Protein AF-J9FAE6-F1 (afdb_monomer_lite)

Organism: NCBI:txid749906

Secondary structure (DSSP, 8-state):
-----B-S------------S--EEETTEEEEEEEEPPPEEETTEEE--EEEE-TT---HHHHHHHHHHHHHHHHHHHH-SPEE-TT-GGG-TTS-SSS---SEEEE-SSBEEEEPPTT--TT-

Radius of gyration: 14.73 Å; chains: 1; bounding box: 38×38×35 Å

Foldseek 3Di:
DAQAQEDDDDDPDDPPDDPPDQWDADPLDNPWIKGKADWDDDVNYTYIDIGTDPPVVDDPVCVQVVVVVVVQVSCCVVQNHWDACVPVVVVHPLADPDDWDFGTWGDDSHHIDTHTHPPRDRPD

pLDDT: mean 70.1, std 19.97, range [26.31, 93.56]

Structure (mmCIF, N/CA/C/O backbone):
data_AF-J9FAE6-F1
#
_entry.id   AF-J9FAE6-F1
#
loop_
_atom_site.group_PDB
_atom_site.id
_atom_site.type_symbol
_atom_site.label_atom_id
_atom_site.label_alt_id
_atom_site.label_comp_id
_atom_site.label_asym_id
_atom_site.label_entity_id
_atom_site.label_seq_id
_atom_site.pdbx_PDB_ins_code
_atom_site.Cartn_x
_atom_site.Cartn_y
_atom_site.Cartn_z
_atom_site.occupancy
_atom_site.B_iso_or_equiv
_atom_site.auth_seq_id
_atom_site.auth_comp_id
_atom_site.auth_asym_id
_atom_site.auth_atom_id
_atom_site.pdbx_PDB_model_num
ATOM 1 N N . LEU A 1 1 ? -19.235 4.783 11.637 1.00 28.25 1 LEU A N 1
ATOM 2 C CA . LEU A 1 1 ? -18.178 4.232 12.511 1.00 28.25 1 LEU A CA 1
ATOM 3 C C . LEU A 1 1 ? -17.333 3.353 11.602 1.00 28.25 1 LEU A C 1
ATOM 5 O O . LEU A 1 1 ? -17.829 2.319 11.184 1.00 28.25 1 LEU A O 1
ATOM 9 N N . TYR A 1 2 ? -16.175 3.830 11.152 1.00 27.08 2 TYR A N 1
ATOM 10 C CA . TYR A 1 2 ? -15.331 3.055 10.238 1.00 27.08 2 TYR A CA 1
ATOM 11 C C . TYR A 1 2 ? -14.469 2.112 11.076 1.00 27.08 2 TYR A C 1
ATOM 13 O O . TYR A 1 2 ? -13.694 2.575 11.909 1.00 27.08 2 TYR A O 1
ATOM 21 N N . ASP A 1 3 ? -14.677 0.807 10.907 1.00 31.02 3 ASP A N 1
ATOM 22 C CA . ASP A 1 3 ? -14.160 -0.228 11.811 1.00 31.02 3 ASP A CA 1
ATOM 23 C C . ASP A 1 3 ? -12.760 -0.741 11.450 1.00 31.02 3 ASP A C 1
ATOM 25 O O . ASP A 1 3 ? -12.258 -1.644 12.117 1.00 31.02 3 ASP A O 1
ATOM 29 N N . ARG A 1 4 ? -12.114 -0.236 10.389 1.00 37.28 4 ARG A N 1
ATOM 30 C CA . ARG A 1 4 ? -10.816 -0.759 9.934 1.00 37.28 4 ARG A CA 1
ATOM 31 C C . ARG A 1 4 ? -9.972 0.321 9.257 1.00 37.28 4 ARG A C 1
ATOM 33 O O . ARG A 1 4 ? -10.339 0.832 8.207 1.00 37.28 4 ARG A O 1
ATOM 40 N N . ASP A 1 5 ? -8.800 0.609 9.818 1.00 32.78 5 ASP A N 1
ATOM 41 C CA . ASP A 1 5 ? -7.699 1.237 9.078 1.00 32.78 5 ASP A CA 1
ATOM 42 C C . ASP A 1 5 ? -6.986 0.128 8.293 1.00 32.78 5 ASP A C 1
ATOM 44 O O . ASP A 1 5 ? -5.910 -0.329 8.665 1.00 32.78 5 ASP A O 1
ATOM 48 N N . PHE A 1 6 ? -7.637 -0.414 7.265 1.00 39.19 6 PHE A N 1
ATOM 49 C CA . PHE A 1 6 ? -7.035 -1.482 6.471 1.00 39.19 6 PHE A CA 1
ATOM 50 C C . PHE A 1 6 ? -6.291 -0.908 5.272 1.00 39.19 6 PHE A C 1
ATOM 52 O O . PHE A 1 6 ? -6.768 0.048 4.687 1.00 39.19 6 PHE A O 1
ATOM 59 N N . LEU A 1 7 ? -5.182 -1.528 4.872 1.00 39.53 7 LEU A N 1
ATOM 60 C CA . LEU A 1 7 ? -4.544 -1.372 3.566 1.00 39.53 7 LEU A CA 1
ATOM 61 C C . LEU A 1 7 ? -4.569 -2.758 2.926 1.00 39.53 7 LEU A C 1
ATOM 63 O O . LEU A 1 7 ? -3.640 -3.545 3.078 1.00 39.53 7 LEU A O 1
ATOM 67 N N . GLY A 1 8 ? -5.691 -3.099 2.296 1.00 28.47 8 GLY A N 1
ATOM 68 C CA . GLY A 1 8 ? -5.857 -4.387 1.638 1.00 28.47 8 GLY A CA 1
ATOM 69 C C . GLY A 1 8 ? -7.226 -4.553 0.982 1.00 28.47 8 GLY A C 1
ATOM 70 O O . GLY A 1 8 ? -8.260 -4.664 1.623 1.00 28.47 8 GLY A O 1
ATOM 71 N N . LEU A 1 9 ? -7.194 -4.511 -0.342 1.00 30.97 9 LEU A N 1
ATOM 72 C CA . LEU A 1 9 ? -8.017 -5.269 -1.282 1.00 30.97 9 LEU A CA 1
ATOM 73 C C . LEU A 1 9 ? -9.184 -6.075 -0.661 1.00 30.97 9 LEU A C 1
ATOM 75 O O . LEU A 1 9 ? -8.979 -7.164 -0.129 1.00 30.97 9 LEU A O 1
ATOM 79 N N . GLU A 1 10 ? -10.418 -5.587 -0.813 1.00 26.53 10 GLU A N 1
ATOM 80 C CA . GLU A 1 10 ? -11.606 -6.439 -0.706 1.00 26.53 10 GLU A CA 1
ATOM 81 C C . GLU A 1 10 ? -11.689 -7.291 -1.980 1.00 26.53 10 GLU A C 1
ATOM 83 O O . GLU A 1 10 ? -11.928 -6.774 -3.069 1.00 26.53 10 GLU A O 1
ATOM 88 N N . TRP A 1 11 ? -11.428 -8.593 -1.866 1.00 34.19 11 TRP A N 1
ATOM 89 C CA . TRP A 1 11 ? -11.669 -9.565 -2.934 1.00 34.19 11 TRP A CA 1
ATOM 90 C C . TRP A 1 11 ? -12.445 -10.741 -2.343 1.00 34.19 11 TRP A C 1
ATOM 92 O O . TRP A 1 11 ? -12.126 -11.208 -1.250 1.00 34.19 11 TRP A O 1
ATOM 102 N N . GLY A 1 12 ? -13.483 -11.190 -3.057 1.00 29.78 12 GLY A N 1
ATOM 103 C CA . GLY A 1 12 ? -14.356 -12.300 -2.664 1.00 29.78 12 GLY A CA 1
ATOM 104 C C . GLY A 1 12 ? -13.626 -13.627 -2.414 1.00 29.78 12 GLY A C 1
ATOM 105 O O . GLY A 1 12 ? -12.407 -13.710 -2.496 1.00 29.78 12 GLY A O 1
ATOM 106 N N . THR A 1 13 ? -14.397 -14.673 -2.100 1.00 32.00 13 THR A N 1
ATOM 107 C CA . THR A 1 13 ? -13.981 -15.979 -1.552 1.00 32.00 13 THR A CA 1
ATOM 108 C C . THR A 1 13 ? -12.771 -16.631 -2.245 1.00 32.00 13 THR A C 1
ATOM 110 O O . THR A 1 13 ? -12.909 -17.550 -3.049 1.00 32.00 13 THR A O 1
ATOM 113 N N . VAL A 1 14 ? -11.564 -16.203 -1.881 1.00 33.53 14 VAL A N 1
ATOM 114 C CA . VAL A 1 14 ? -10.310 -16.915 -2.125 1.00 33.53 14 VAL A CA 1
ATOM 115 C C . VAL A 1 14 ? -9.930 -17.589 -0.816 1.00 33.53 14 VAL A C 1
ATOM 117 O O . VAL A 1 14 ? -9.677 -16.939 0.197 1.00 33.53 14 VAL A O 1
ATOM 120 N N . ILE A 1 15 ? -9.909 -18.919 -0.825 1.00 28.52 15 ILE A N 1
ATOM 121 C CA . ILE A 1 15 ? -9.379 -19.704 0.284 1.00 28.52 15 ILE A CA 1
ATOM 122 C C . ILE A 1 15 ? -7.863 -19.476 0.303 1.00 28.52 15 ILE A C 1
ATOM 124 O O . ILE A 1 15 ? -7.143 -20.026 -0.529 1.00 28.52 15 ILE A O 1
ATOM 128 N N . LEU A 1 16 ? -7.379 -18.671 1.253 1.00 33.44 16 LEU A N 1
ATOM 129 C CA . LEU A 1 16 ? -5.966 -18.610 1.632 1.00 33.44 16 LEU A CA 1
ATOM 130 C C . LEU A 1 16 ? -5.579 -19.965 2.241 1.00 33.44 16 LEU A C 1
ATOM 132 O O . LEU A 1 16 ? -5.585 -20.156 3.456 1.00 33.44 16 LEU A O 1
ATOM 136 N N . GLN A 1 17 ? -5.295 -20.957 1.398 1.00 26.31 17 GLN A N 1
ATOM 137 C CA . GLN A 1 17 ? -4.627 -22.163 1.862 1.00 26.31 17 GLN A CA 1
ATOM 138 C C . GLN A 1 17 ? -3.216 -21.762 2.297 1.00 26.31 17 GLN A C 1
ATOM 140 O O . GLN A 1 17 ? -2.453 -21.258 1.483 1.00 26.31 17 GLN A O 1
ATOM 145 N N . LYS A 1 18 ? -2.932 -21.945 3.596 1.00 30.14 18 LYS A N 1
ATOM 146 C CA . LYS A 1 18 ? -1.615 -21.939 4.263 1.00 30.14 18 LYS A CA 1
ATOM 147 C C . LYS A 1 18 ? -0.477 -21.267 3.462 1.00 30.14 18 LYS A C 1
ATOM 149 O O . LYS A 1 18 ? 0.044 -21.884 2.531 1.00 30.14 18 LYS A O 1
ATOM 154 N N . PRO A 1 19 ? -0.005 -20.074 3.862 1.00 36.31 19 PRO A N 1
ATOM 155 C CA . PRO A 1 19 ? 1.108 -19.412 3.196 1.00 36.31 19 PRO A CA 1
ATOM 156 C C . PRO A 1 19 ? 2.418 -20.145 3.515 1.00 36.31 19 PRO A C 1
ATOM 158 O O . PRO A 1 19 ? 3.114 -19.842 4.477 1.00 36.31 19 PRO A O 1
ATOM 161 N N . THR A 1 20 ? 2.752 -21.147 2.707 1.00 35.00 20 THR A N 1
ATOM 162 C CA . THR A 1 20 ? 4.108 -21.710 2.619 1.00 35.00 20 THR A CA 1
ATOM 163 C C . THR A 1 20 ? 4.799 -21.357 1.299 1.00 35.00 20 THR A C 1
ATOM 165 O O . THR A 1 20 ? 5.961 -21.703 1.128 1.00 35.00 20 THR A O 1
ATOM 168 N N . ASN A 1 21 ? 4.136 -20.621 0.395 1.00 36.44 21 ASN A N 1
ATOM 169 C CA . ASN A 1 21 ? 4.727 -20.110 -0.846 1.00 36.44 21 ASN A CA 1
ATOM 170 C C . ASN A 1 21 ? 4.841 -18.578 -0.781 1.00 36.44 21 ASN A C 1
ATOM 172 O O . ASN A 1 21 ? 3.846 -17.874 -0.635 1.00 36.44 21 ASN A O 1
ATOM 176 N N . LEU A 1 22 ? 6.080 -18.086 -0.831 1.00 43.94 22 LEU A N 1
ATOM 177 C CA . LEU A 1 22 ? 6.515 -16.751 -0.394 1.00 43.94 22 LEU A CA 1
ATOM 178 C C . LEU A 1 22 ? 6.372 -15.613 -1.424 1.00 43.94 22 LEU A C 1
ATOM 180 O O . LEU A 1 22 ? 6.825 -14.504 -1.146 1.00 43.94 22 LEU A O 1
ATOM 184 N N . THR A 1 23 ? 5.735 -15.834 -2.572 1.00 46.22 23 THR A N 1
ATOM 185 C CA . THR A 1 23 ? 5.454 -14.779 -3.558 1.00 46.22 23 THR A CA 1
ATOM 186 C C . THR A 1 23 ? 4.075 -15.005 -4.174 1.00 46.22 23 THR A C 1
ATOM 188 O O . THR A 1 23 ? 3.797 -16.048 -4.762 1.00 46.22 23 THR A O 1
ATOM 191 N N . ALA A 1 24 ? 3.173 -14.041 -3.994 1.00 50.09 24 ALA A N 1
ATOM 192 C CA . ALA A 1 24 ? 1.865 -14.044 -4.636 1.00 50.09 24 ALA A CA 1
ATOM 193 C C . ALA A 1 24 ? 1.892 -13.048 -5.801 1.00 50.09 24 ALA A C 1
ATOM 195 O O . ALA A 1 24 ? 2.331 -11.908 -5.642 1.00 50.09 24 ALA A O 1
ATOM 196 N N . TYR A 1 25 ? 1.415 -13.466 -6.974 1.00 51.09 25 TYR A N 1
ATOM 197 C CA . TYR A 1 25 ? 1.218 -12.553 -8.098 1.00 51.09 25 TYR A CA 1
ATOM 198 C C . TYR A 1 25 ? -0.012 -11.680 -7.843 1.00 51.09 25 TYR A C 1
ATOM 200 O O . TYR A 1 25 ? -1.090 -12.189 -7.526 1.00 51.09 25 TYR A O 1
ATOM 208 N N . CYS A 1 26 ? 0.132 -10.364 -8.008 1.00 63.94 26 CYS A N 1
ATOM 209 C CA . CYS A 1 26 ? -1.009 -9.460 -7.994 1.00 63.94 26 CYS A CA 1
ATOM 210 C C . CYS A 1 26 ? -1.811 -9.662 -9.289 1.00 63.94 26 CYS A C 1
ATOM 212 O O . CYS A 1 26 ? -1.280 -9.511 -10.386 1.00 63.94 26 CYS A O 1
ATOM 214 N N . LEU A 1 27 ? -3.104 -9.989 -9.201 1.00 65.06 27 LEU A N 1
ATOM 215 C CA . LEU A 1 27 ? -3.931 -10.157 -10.407 1.00 65.06 27 LEU A CA 1
ATOM 216 C C . LEU A 1 27 ? -4.091 -8.855 -11.205 1.00 65.06 27 LEU A C 1
ATOM 218 O O . LEU A 1 27 ? -4.305 -8.910 -12.417 1.00 65.06 27 LEU A O 1
ATOM 222 N N . LEU A 1 28 ? -3.971 -7.715 -10.522 1.00 66.75 28 LEU A N 1
ATOM 223 C CA . LEU A 1 28 ? -4.079 -6.372 -11.087 1.00 66.75 28 LEU A CA 1
ATOM 224 C C . LEU A 1 28 ? -2.759 -5.861 -11.680 1.00 66.75 28 LEU A C 1
ATOM 226 O O . LEU A 1 28 ? -2.777 -4.950 -12.502 1.00 66.75 28 LEU A O 1
ATOM 230 N N . ASP A 1 29 ? -1.627 -6.467 -11.312 1.00 69.75 29 ASP A N 1
ATOM 231 C CA . ASP A 1 29 ? -0.323 -6.166 -11.894 1.00 69.75 29 ASP A CA 1
ATOM 232 C C . ASP A 1 29 ? 0.510 -7.444 -12.040 1.00 69.75 29 ASP A C 1
ATOM 234 O O . ASP A 1 29 ? 1.089 -7.962 -11.087 1.00 69.75 29 ASP A O 1
ATOM 238 N N . ARG A 1 30 ? 0.570 -7.945 -13.278 1.00 76.00 30 ARG A N 1
ATOM 239 C CA . ARG A 1 30 ? 1.316 -9.157 -13.645 1.00 76.00 30 ARG A CA 1
ATOM 240 C C . ARG A 1 30 ? 2.776 -8.885 -14.004 1.00 76.00 30 ARG A C 1
ATOM 242 O O . ARG A 1 30 ? 3.508 -9.823 -14.305 1.00 76.00 30 ARG A O 1
ATOM 249 N N . ASN A 1 31 ? 3.193 -7.619 -14.033 1.00 81.19 31 ASN A N 1
ATOM 250 C CA . ASN A 1 31 ? 4.551 -7.236 -14.413 1.00 81.19 31 ASN A CA 1
ATOM 251 C C . ASN A 1 31 ? 5.503 -7.211 -13.215 1.00 81.19 31 ASN A C 1
ATOM 253 O O . ASN A 1 31 ? 6.725 -7.233 -13.417 1.00 81.19 31 ASN A O 1
ATOM 257 N N . TYR A 1 32 ? 4.951 -7.150 -12.002 1.00 79.00 32 TYR A N 1
ATOM 258 C CA . TYR A 1 32 ? 5.683 -7.053 -10.749 1.00 79.00 32 TYR A CA 1
ATOM 259 C C . TYR A 1 32 ? 5.219 -8.109 -9.744 1.00 79.00 32 TYR A C 1
ATOM 261 O O . TYR A 1 32 ? 4.070 -8.546 -9.742 1.00 79.00 32 TYR A O 1
ATOM 269 N N . GLU A 1 33 ? 6.143 -8.511 -8.877 1.00 80.38 33 GLU A N 1
ATOM 270 C CA . GLU A 1 33 ? 5.848 -9.373 -7.738 1.00 80.38 33 GLU A CA 1
ATOM 271 C C . GLU A 1 33 ? 5.812 -8.532 -6.472 1.00 80.38 33 GLU A C 1
ATOM 273 O O . GLU A 1 33 ? 6.613 -7.606 -6.299 1.00 80.38 33 GLU A O 1
ATOM 278 N N . TYR A 1 34 ? 4.896 -8.883 -5.578 1.00 78.81 34 TYR A N 1
ATOM 279 C CA . TYR A 1 34 ? 4.700 -8.172 -4.330 1.00 78.81 34 TYR A CA 1
ATOM 280 C C . TYR A 1 34 ? 4.633 -9.154 -3.175 1.00 78.81 34 TYR A C 1
ATOM 282 O O . TYR A 1 34 ? 4.103 -10.261 -3.288 1.00 78.81 34 TYR A O 1
ATOM 290 N N . LYS A 1 35 ? 5.154 -8.716 -2.037 1.00 76.44 35 LYS A N 1
ATOM 291 C CA . LYS A 1 35 ? 5.033 -9.420 -0.774 1.00 76.44 35 LYS A CA 1
ATOM 292 C C . LYS A 1 35 ? 3.999 -8.702 0.077 1.00 76.44 35 LYS A C 1
ATOM 294 O O . LYS A 1 35 ? 4.150 -7.520 0.384 1.00 76.44 35 LYS A O 1
ATOM 299 N N . LEU A 1 36 ? 2.963 -9.439 0.456 1.00 77.62 36 LEU A N 1
ATOM 300 C CA . LEU A 1 36 ? 2.022 -9.034 1.488 1.00 77.62 36 LEU A CA 1
ATOM 301 C C . LEU A 1 36 ? 2.476 -9.658 2.807 1.00 77.62 36 LEU A C 1
ATOM 303 O O . LEU A 1 36 ? 2.693 -10.867 2.878 1.00 77.62 36 LEU A O 1
ATOM 307 N N . TYR A 1 37 ? 2.662 -8.831 3.826 1.00 74.94 37 TYR A N 1
ATOM 308 C CA . TYR A 1 37 ? 2.972 -9.300 5.171 1.00 74.94 37 TYR A CA 1
ATOM 309 C C . TYR A 1 37 ? 1.700 -9.715 5.908 1.00 74.94 37 TYR A C 1
ATOM 311 O O . TYR A 1 37 ? 0.607 -9.220 5.619 1.00 74.94 37 TYR A O 1
ATOM 319 N N . ASP A 1 38 ? 1.851 -10.600 6.892 1.00 74.06 38 ASP A N 1
ATOM 320 C CA . ASP A 1 38 ? 0.751 -10.964 7.779 1.00 74.06 38 ASP A CA 1
ATOM 321 C C . ASP A 1 38 ? 0.145 -9.719 8.433 1.00 74.06 38 ASP A C 1
ATOM 323 O O . ASP A 1 38 ? 0.828 -8.728 8.715 1.00 74.06 38 ASP A O 1
ATOM 327 N N . ILE A 1 39 ? -1.163 -9.778 8.675 1.00 74.62 39 ILE A N 1
ATOM 328 C CA . ILE A 1 39 ? -1.856 -8.724 9.406 1.00 74.62 39 ILE A CA 1
ATOM 329 C C . ILE A 1 39 ? -1.381 -8.772 10.856 1.00 74.62 39 ILE A C 1
ATOM 331 O O . ILE A 1 39 ? -1.502 -9.791 11.536 1.00 74.62 39 ILE A O 1
ATOM 335 N N . VAL A 1 40 ? -0.884 -7.639 11.331 1.00 72.00 40 VAL A N 1
ATOM 336 C CA . VAL A 1 40 ? -0.473 -7.420 12.717 1.00 72.00 40 VAL A CA 1
ATOM 337 C C . VAL A 1 40 ? -1.329 -6.317 13.329 1.00 72.00 40 VAL A C 1
ATOM 339 O O . VAL A 1 40 ? -1.973 -5.549 12.618 1.00 72.00 40 VAL A O 1
ATOM 342 N N . ALA A 1 41 ? -1.361 -6.223 14.655 1.00 73.62 41 ALA A N 1
ATOM 343 C CA . ALA A 1 41 ? -2.100 -5.176 15.350 1.00 73.62 41 ALA A CA 1
ATOM 344 C C . ALA A 1 41 ? -1.165 -4.340 16.224 1.00 73.62 41 ALA A C 1
ATOM 346 O O . ALA A 1 41 ? -0.327 -4.879 16.948 1.00 73.62 41 ALA A O 1
ATOM 347 N N . LYS A 1 42 ? -1.337 -3.015 16.187 1.00 69.94 42 LYS A N 1
ATOM 348 C CA . LYS A 1 42 ? -0.759 -2.103 17.181 1.00 69.94 42 LYS A CA 1
ATOM 349 C C . LYS A 1 42 ? -1.885 -1.613 18.086 1.00 69.94 42 LYS A C 1
ATOM 351 O O . LYS A 1 42 ? -2.768 -0.863 17.658 1.00 69.94 42 LYS A O 1
ATOM 356 N N . GLY A 1 43 ? -1.895 -2.102 19.325 1.00 76.88 43 GLY A N 1
ATOM 357 C CA . GLY A 1 43 ? -3.087 -2.030 20.170 1.00 76.88 43 GLY A CA 1
ATOM 358 C C . GLY A 1 43 ? -4.234 -2.820 19.530 1.00 76.88 43 GLY A C 1
ATOM 359 O O . GLY A 1 43 ? -4.062 -3.990 19.208 1.00 76.88 43 GLY A O 1
ATOM 360 N N . TYR A 1 44 ? -5.375 -2.167 19.294 1.00 76.75 44 TYR A N 1
ATOM 361 C CA . TYR A 1 44 ? -6.553 -2.765 18.644 1.00 76.75 44 TYR A CA 1
ATOM 362 C C . TYR A 1 44 ? -6.675 -2.443 17.145 1.00 76.75 44 TYR A C 1
ATOM 364 O O . TYR A 1 44 ? -7.699 -2.749 16.543 1.00 76.75 44 TYR A O 1
ATOM 372 N N . ASN A 1 45 ? -5.666 -1.808 16.538 1.00 77.44 45 ASN A N 1
ATOM 373 C CA . ASN A 1 45 ? -5.738 -1.353 15.148 1.00 77.44 45 ASN A CA 1
ATOM 374 C C . ASN A 1 45 ? -4.941 -2.308 14.246 1.00 77.44 45 ASN A C 1
ATOM 376 O O . ASN A 1 45 ? -3.703 -2.309 14.328 1.00 77.44 45 ASN A O 1
ATOM 380 N N . PRO A 1 46 ? -5.615 -3.143 13.431 1.00 77.62 46 PRO A N 1
ATOM 381 C CA . PRO A 1 46 ? -4.947 -4.060 12.520 1.00 77.62 46 PRO A CA 1
ATOM 382 C C . PRO A 1 46 ? -4.354 -3.307 11.328 1.00 77.62 46 PRO A C 1
ATOM 384 O O . PRO A 1 46 ? -4.948 -2.354 10.838 1.00 77.62 46 PRO A O 1
ATOM 387 N N . TYR A 1 47 ? -3.207 -3.761 10.835 1.00 76.44 47 TYR A N 1
ATOM 388 C CA . TYR A 1 47 ? -2.585 -3.263 9.614 1.00 76.44 47 TYR A CA 1
ATOM 389 C C . TYR A 1 47 ? -1.741 -4.358 8.950 1.00 76.44 47 TYR A C 1
ATOM 391 O O . TYR A 1 47 ? -1.359 -5.345 9.578 1.00 76.44 47 TYR A O 1
ATOM 399 N N . SER A 1 48 ? -1.446 -4.178 7.667 1.00 78.12 48 SER A N 1
ATOM 400 C CA . SER A 1 48 ? -0.529 -5.021 6.897 1.00 78.12 48 SER A CA 1
ATOM 401 C C . SER A 1 48 ? 0.339 -4.135 6.004 1.00 78.12 48 SER A C 1
ATOM 403 O O . SER A 1 48 ? 0.028 -2.964 5.774 1.00 78.12 48 SER A O 1
ATOM 405 N N . GLN A 1 49 ? 1.452 -4.692 5.534 1.00 78.81 49 GLN A N 1
ATOM 406 C CA . GLN A 1 49 ? 2.355 -4.048 4.595 1.00 78.81 49 GLN A CA 1
ATOM 407 C C . GLN A 1 49 ? 2.355 -4.788 3.267 1.00 78.81 49 GLN A C 1
ATOM 409 O O . GLN A 1 49 ? 2.457 -6.014 3.215 1.00 78.81 49 GLN A O 1
ATOM 414 N N . PHE A 1 50 ? 2.316 -4.009 2.197 1.00 80.06 50 PHE A N 1
ATOM 415 C CA . PHE A 1 50 ? 2.448 -4.469 0.829 1.00 80.06 50 PHE A CA 1
ATOM 416 C C . PHE A 1 50 ? 3.713 -3.848 0.243 1.00 80.06 50 PHE A C 1
ATOM 418 O O . PHE A 1 50 ? 3.815 -2.624 0.162 1.00 80.06 50 PHE A O 1
ATOM 425 N N . VAL A 1 51 ? 4.686 -4.681 -0.131 1.00 81.25 51 VAL A N 1
ATOM 426 C CA . VAL A 1 51 ? 5.977 -4.212 -0.651 1.00 81.25 51 VAL A CA 1
ATOM 427 C C . VAL A 1 51 ? 6.298 -4.853 -2.001 1.00 81.25 51 VAL A C 1
ATOM 429 O O . VAL A 1 51 ? 6.076 -6.053 -2.179 1.00 81.25 51 VAL A O 1
ATOM 432 N N . PRO A 1 52 ? 6.834 -4.090 -2.964 1.00 81.56 52 PRO A N 1
ATOM 433 C CA . PRO A 1 52 ? 7.335 -4.654 -4.210 1.00 81.56 52 PRO A CA 1
ATOM 434 C C . PRO A 1 52 ? 8.606 -5.481 -3.965 1.00 81.56 52 PRO A C 1
ATOM 436 O O . PRO A 1 52 ? 9.443 -5.128 -3.134 1.00 81.56 52 PRO A O 1
ATOM 439 N N . VAL A 1 53 ? 8.766 -6.577 -4.710 1.00 83.06 53 VAL A N 1
ATOM 440 C CA . VAL A 1 53 ? 9.917 -7.490 -4.621 1.00 83.06 53 VAL A CA 1
ATOM 441 C C . VAL A 1 53 ? 10.799 -7.356 -5.861 1.00 83.06 53 VAL A C 1
ATOM 443 O O . VAL A 1 53 ? 10.316 -7.388 -6.997 1.00 83.06 53 VAL A O 1
ATOM 446 N N . ASN A 1 54 ? 12.116 -7.268 -5.656 1.00 81.31 54 ASN A N 1
ATOM 447 C CA . ASN A 1 54 ? 13.101 -7.171 -6.736 1.00 81.31 54 ASN A CA 1
ATOM 448 C C . ASN A 1 54 ? 13.431 -8.528 -7.389 1.00 81.31 54 ASN A C 1
ATOM 450 O O . ASN A 1 54 ? 14.588 -8.935 -7.456 1.00 81.31 54 ASN A O 1
ATOM 454 N N . HIS A 1 55 ? 12.419 -9.246 -7.879 1.00 77.81 55 HIS A N 1
ATOM 455 C CA . HIS A 1 55 ? 12.612 -10.556 -8.521 1.00 77.81 55 HIS A CA 1
ATOM 456 C C . HIS A 1 55 ? 13.415 -10.472 -9.834 1.00 77.81 55 HIS A C 1
ATOM 458 O O . HIS A 1 55 ? 14.054 -11.441 -10.233 1.00 77.81 55 HIS A O 1
ATOM 464 N N . LYS A 1 56 ? 13.416 -9.304 -10.495 1.00 80.00 56 LYS A N 1
ATOM 465 C CA . LYS A 1 56 ? 14.176 -9.045 -11.733 1.00 80.00 56 LYS A CA 1
ATOM 466 C C . LYS A 1 56 ? 15.633 -8.641 -11.486 1.00 80.00 56 LYS A C 1
ATOM 468 O O . LYS A 1 56 ? 16.337 -8.387 -12.457 1.00 80.00 56 LYS A O 1
ATOM 473 N N . LEU A 1 57 ? 16.071 -8.572 -10.223 1.00 84.31 57 LEU A N 1
ATOM 474 C CA . LEU A 1 57 ? 17.434 -8.198 -9.825 1.00 84.31 57 LEU A CA 1
ATOM 475 C C . LEU A 1 57 ? 17.890 -6.853 -10.425 1.00 84.31 57 LEU A C 1
ATOM 477 O O . LEU A 1 57 ? 19.021 -6.712 -10.886 1.00 84.31 57 LEU A O 1
ATOM 481 N N . LEU A 1 58 ? 16.994 -5.862 -10.433 1.00 83.31 58 LEU A N 1
ATOM 482 C CA . LEU A 1 58 ? 17.310 -4.504 -10.874 1.00 83.31 58 LEU A CA 1
ATOM 483 C C . LEU A 1 58 ? 18.323 -3.850 -9.918 1.00 83.31 58 LEU A C 1
ATOM 485 O O . LEU A 1 58 ? 18.240 -4.093 -8.712 1.00 83.31 58 LEU A O 1
ATOM 489 N N . PRO A 1 59 ? 19.225 -2.980 -10.403 1.00 85.25 59 PRO A N 1
ATOM 490 C CA . PRO A 1 59 ? 20.046 -2.140 -9.531 1.00 85.25 59 PRO A CA 1
ATOM 491 C C . PRO A 1 59 ? 19.179 -1.266 -8.615 1.00 85.25 59 PRO A C 1
ATOM 493 O O . PRO A 1 59 ? 18.116 -0.814 -9.035 1.00 85.25 59 PRO A O 1
ATOM 496 N N . ASP A 1 60 ? 19.642 -0.951 -7.401 1.00 76.00 60 ASP A N 1
ATOM 497 C CA . ASP A 1 60 ? 18.874 -0.142 -6.432 1.00 76.00 60 ASP A CA 1
ATOM 498 C C . ASP A 1 60 ? 18.425 1.215 -7.000 1.00 76.00 60 ASP A C 1
ATOM 500 O O . ASP A 1 60 ? 17.295 1.651 -6.761 1.00 76.00 60 ASP A O 1
ATOM 504 N N . ALA A 1 61 ? 19.292 1.846 -7.803 1.00 82.06 61 ALA A N 1
ATOM 505 C CA . ALA A 1 61 ? 19.021 3.118 -8.473 1.00 82.06 61 ALA A CA 1
ATOM 506 C C . ALA A 1 61 ? 17.809 3.049 -9.418 1.00 82.06 61 ALA A C 1
ATOM 508 O O . ALA A 1 61 ? 17.084 4.032 -9.556 1.00 82.06 61 ALA A O 1
ATOM 509 N N . ASP A 1 62 ? 17.563 1.882 -10.015 1.00 85.19 62 ASP A N 1
ATOM 510 C CA . ASP A 1 62 ? 16.460 1.643 -10.943 1.00 85.19 62 ASP A CA 1
ATOM 511 C C . ASP A 1 62 ? 15.259 0.996 -10.242 1.00 85.19 62 ASP A C 1
ATOM 513 O O . ASP A 1 62 ? 14.108 1.246 -10.609 1.00 85.19 62 ASP A O 1
ATOM 517 N N . PHE A 1 63 ? 15.502 0.183 -9.211 1.00 82.69 63 PHE A N 1
ATOM 518 C CA . PHE A 1 63 ? 14.476 -0.568 -8.498 1.00 82.69 63 PHE A CA 1
ATOM 519 C C . PHE A 1 63 ? 13.479 0.352 -7.790 1.00 82.69 63 PHE A C 1
ATOM 521 O O . PHE A 1 63 ? 12.269 0.217 -7.990 1.00 82.69 63 PHE A O 1
ATOM 528 N N . LEU A 1 64 ? 13.962 1.313 -6.996 1.00 82.44 64 LEU A N 1
ATOM 529 C CA . LEU A 1 64 ? 13.099 2.223 -6.236 1.00 82.44 64 LEU A CA 1
ATOM 530 C C . LEU A 1 64 ? 12.167 3.068 -7.126 1.00 82.44 64 LEU A C 1
ATOM 532 O O . LEU A 1 64 ? 10.954 3.028 -6.903 1.00 82.44 64 LEU A O 1
ATOM 536 N N . PRO A 1 65 ? 12.650 3.806 -8.149 1.00 84.69 65 PRO A N 1
ATOM 537 C CA . PRO A 1 65 ? 11.760 4.598 -8.998 1.00 84.69 65 PRO A CA 1
ATOM 538 C C . PRO A 1 65 ? 10.806 3.723 -9.821 1.00 84.69 65 PRO A C 1
ATOM 540 O O . PRO A 1 65 ? 9.631 4.069 -9.965 1.00 84.69 65 PRO A O 1
ATOM 543 N N . THR A 1 66 ? 11.275 2.573 -10.317 1.00 87.25 66 THR A N 1
ATOM 544 C CA . THR A 1 66 ? 10.446 1.645 -11.101 1.00 87.25 66 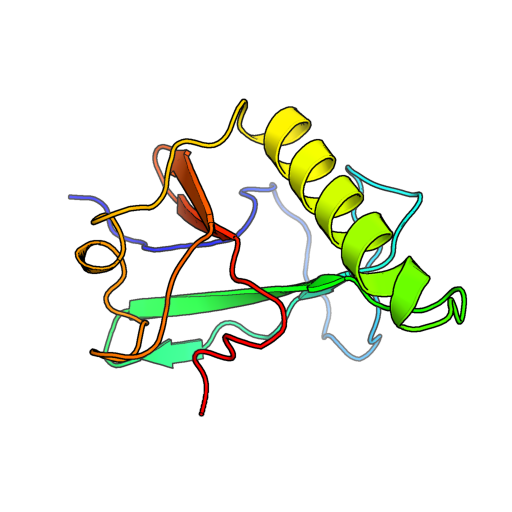THR A CA 1
ATOM 545 C C . THR A 1 66 ? 9.301 1.085 -10.266 1.00 87.25 66 THR A C 1
ATOM 547 O O . THR A 1 66 ? 8.146 1.104 -10.693 1.00 87.25 66 THR A O 1
ATOM 550 N N . THR A 1 67 ? 9.594 0.620 -9.054 1.00 83.31 67 THR A N 1
ATOM 551 C CA . THR A 1 67 ? 8.577 0.010 -8.196 1.00 83.31 67 THR A CA 1
ATOM 552 C C . THR A 1 67 ? 7.638 1.029 -7.575 1.00 83.31 67 THR A C 1
ATOM 554 O O . THR A 1 67 ? 6.443 0.757 -7.481 1.00 83.31 67 THR A O 1
ATOM 557 N N . LYS A 1 68 ? 8.118 2.236 -7.252 1.00 86.50 68 LYS A N 1
ATOM 558 C CA . LYS A 1 68 ? 7.248 3.351 -6.860 1.00 86.50 68 LYS A CA 1
ATOM 559 C C . LYS A 1 68 ? 6.235 3.675 -7.956 1.00 86.50 68 LYS A C 1
ATOM 561 O O . LYS A 1 68 ? 5.047 3.798 -7.670 1.00 86.50 68 LYS A O 1
ATOM 566 N N . LYS A 1 69 ? 6.681 3.760 -9.215 1.00 89.62 69 LYS A N 1
ATOM 567 C CA . LYS A 1 69 ? 5.784 3.954 -10.363 1.00 89.62 69 LYS A CA 1
ATOM 568 C C . LYS A 1 69 ? 4.774 2.810 -10.486 1.00 89.62 69 LYS A C 1
ATOM 570 O O . LYS A 1 69 ? 3.593 3.084 -10.665 1.00 89.62 69 LYS A O 1
ATOM 575 N N . ALA A 1 70 ? 5.216 1.560 -10.345 1.00 86.62 70 ALA A N 1
ATOM 576 C CA . ALA A 1 70 ? 4.336 0.393 -10.407 1.00 86.62 70 ALA A CA 1
ATOM 577 C C . ALA A 1 70 ? 3.239 0.432 -9.332 1.00 86.62 70 ALA A C 1
ATOM 579 O O . ALA A 1 70 ? 2.063 0.283 -9.651 1.00 86.62 70 ALA A O 1
ATOM 580 N N . VAL A 1 71 ? 3.602 0.702 -8.071 1.00 86.88 71 VAL A N 1
ATOM 581 C CA . VAL A 1 71 ? 2.634 0.826 -6.970 1.00 86.88 71 VAL A CA 1
ATOM 582 C C . VAL A 1 71 ? 1.659 1.969 -7.237 1.00 86.88 71 VAL A C 1
ATOM 584 O O . VAL A 1 71 ? 0.458 1.763 -7.131 1.00 86.88 71 VAL A O 1
ATOM 587 N N . LEU A 1 72 ? 2.136 3.151 -7.642 1.00 88.81 72 LEU A N 1
ATOM 588 C CA . LEU A 1 72 ? 1.255 4.280 -7.963 1.00 88.81 72 LEU A CA 1
ATOM 589 C C . LEU A 1 72 ? 0.238 3.925 -9.053 1.00 88.81 72 LEU A C 1
ATOM 591 O O . LEU A 1 72 ? -0.949 4.172 -8.867 1.00 88.81 72 LEU A O 1
ATOM 595 N N . THR A 1 73 ? 0.682 3.304 -10.148 1.00 88.31 73 THR A N 1
ATOM 596 C CA . THR A 1 73 ? -0.205 2.867 -11.235 1.00 88.31 73 THR A CA 1
ATOM 597 C C . THR A 1 73 ? -1.200 1.804 -10.769 1.00 88.31 73 THR A C 1
ATOM 599 O O . THR A 1 73 ? -2.380 1.890 -11.100 1.00 88.31 73 THR A O 1
ATOM 602 N N . LEU A 1 74 ? -0.760 0.825 -9.974 1.00 85.25 74 LEU A N 1
ATOM 603 C CA . LEU A 1 74 ? -1.638 -0.193 -9.397 1.00 85.25 74 LEU A CA 1
ATOM 604 C C . LEU A 1 74 ? -2.730 0.444 -8.526 1.00 85.25 74 LEU A C 1
ATOM 606 O O . LEU A 1 74 ? -3.909 0.125 -8.685 1.00 85.25 74 LEU A O 1
ATOM 610 N N . MET A 1 75 ? -2.350 1.358 -7.631 1.00 85.06 75 MET A N 1
ATOM 611 C CA . MET A 1 75 ? -3.293 2.033 -6.739 1.00 85.06 75 MET A CA 1
ATOM 612 C C . MET A 1 75 ? -4.251 2.932 -7.514 1.00 85.06 75 MET A C 1
ATOM 614 O O . MET A 1 75 ? -5.447 2.905 -7.245 1.00 85.06 75 MET A O 1
ATOM 618 N N . GLU A 1 76 ? -3.759 3.662 -8.514 1.00 87.25 76 GLU A N 1
ATOM 619 C 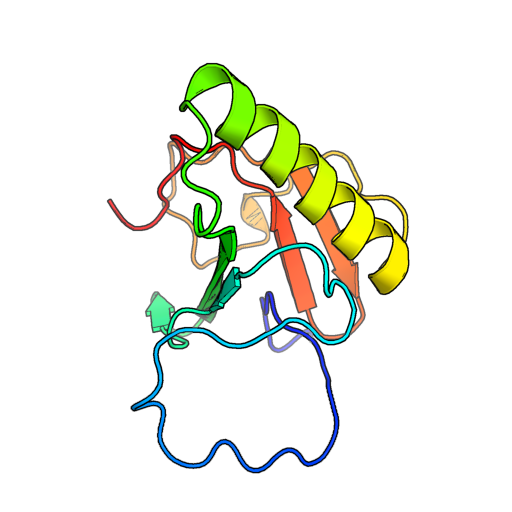CA . GLU A 1 76 ? -4.587 4.518 -9.363 1.00 87.25 76 GLU A CA 1
ATOM 620 C C . GLU A 1 76 ? -5.622 3.723 -10.163 1.00 87.25 76 GLU A C 1
ATOM 622 O O . GLU A 1 76 ? -6.798 4.077 -10.170 1.00 87.25 76 GLU A O 1
ATOM 627 N N . ASN A 1 77 ? -5.223 2.594 -10.750 1.00 82.38 77 ASN A N 1
ATOM 628 C CA . ASN A 1 77 ? -6.145 1.713 -11.468 1.00 82.38 77 ASN A CA 1
ATOM 629 C C . ASN A 1 77 ? -7.189 1.058 -10.547 1.00 82.38 77 ASN A C 1
ATOM 631 O O . ASN A 1 77 ? -8.264 0.687 -11.013 1.00 82.38 77 ASN A O 1
ATOM 635 N N . SER A 1 78 ? -6.869 0.885 -9.261 1.00 82.44 78 SER A N 1
ATOM 636 C CA . SER A 1 78 ? -7.723 0.167 -8.305 1.00 82.44 78 SER A CA 1
ATOM 637 C C . SER A 1 78 ? -8.656 1.086 -7.516 1.00 82.44 78 SER A C 1
ATOM 639 O O . SER A 1 78 ? -9.787 0.715 -7.225 1.00 82.44 78 SER A O 1
ATOM 641 N N . LEU A 1 79 ? -8.166 2.264 -7.126 1.00 83.50 79 LEU A N 1
ATOM 642 C CA . LEU A 1 79 ? -8.809 3.176 -6.172 1.00 83.50 79 LEU A CA 1
ATOM 643 C C . LEU A 1 79 ? -8.890 4.620 -6.688 1.00 83.50 79 LEU A C 1
ATOM 645 O O . LEU A 1 79 ? -9.410 5.487 -5.990 1.00 83.50 79 LEU A O 1
ATOM 649 N N . GLY A 1 80 ? -8.379 4.892 -7.890 1.00 88.00 80 GLY A N 1
ATOM 650 C CA . GLY A 1 80 ? -8.271 6.237 -8.444 1.00 88.00 80 GLY A CA 1
ATOM 651 C C . GLY A 1 80 ? -7.048 7.012 -7.946 1.00 88.00 80 GLY A C 1
ATOM 652 O O . GLY A 1 80 ? -6.198 6.515 -7.199 1.00 88.00 80 GLY A O 1
ATOM 653 N N . ALA A 1 81 ? -6.944 8.263 -8.391 1.00 90.94 81 ALA A N 1
ATOM 654 C CA . ALA A 1 81 ? -5.806 9.120 -8.084 1.00 90.94 81 ALA A CA 1
ATOM 655 C C . ALA A 1 81 ? -5.645 9.343 -6.568 1.00 90.94 81 ALA A C 1
ATOM 657 O O . ALA A 1 81 ? -6.585 9.727 -5.871 1.00 90.94 81 ALA A O 1
ATOM 658 N N . GLY A 1 82 ? -4.426 9.130 -6.067 1.00 88.19 82 GLY A N 1
ATOM 659 C CA . GLY A 1 82 ? -4.097 9.321 -4.655 1.00 88.19 82 GLY A CA 1
ATOM 660 C C . GLY A 1 82 ? -4.059 10.791 -4.251 1.00 88.19 82 GLY A C 1
ATOM 661 O O . GLY A 1 82 ? -3.516 11.638 -4.967 1.00 88.19 82 GLY A O 1
ATOM 662 N N . GLN A 1 83 ? -4.576 11.083 -3.063 1.00 93.56 83 GLN A N 1
ATOM 663 C CA . GLN A 1 83 ? -4.525 12.405 -2.444 1.00 93.56 83 GLN A CA 1
ATOM 664 C C . GLN A 1 83 ? -3.125 12.691 -1.879 1.00 93.56 83 GLN A C 1
ATOM 666 O O . GLN A 1 83 ? -2.326 11.773 -1.668 1.00 93.56 83 GLN A O 1
ATOM 671 N N . ASP A 1 84 ? -2.835 13.967 -1.623 1.00 93.31 84 ASP A N 1
ATOM 672 C CA . ASP A 1 84 ? -1.696 14.356 -0.787 1.00 93.31 84 ASP A CA 1
ATOM 673 C C . ASP A 1 84 ? -1.905 13.810 0.638 1.00 93.31 84 ASP A C 1
ATOM 675 O O . ASP A 1 84 ? -3.004 13.895 1.195 1.00 93.31 84 ASP A O 1
ATOM 679 N N . ALA A 1 85 ? -0.863 13.195 1.194 1.00 88.81 85 ALA A N 1
ATOM 680 C CA . ALA A 1 85 ? -0.896 12.581 2.513 1.00 88.81 85 ALA A CA 1
ATOM 681 C C . ALA A 1 85 ? -0.573 13.551 3.657 1.00 88.81 85 ALA A C 1
ATOM 683 O O . ALA A 1 85 ? -0.775 13.183 4.812 1.00 88.81 85 ALA A O 1
ATOM 684 N N . ASN A 1 86 ? -0.120 14.774 3.365 1.00 90.06 86 ASN A N 1
ATOM 685 C CA . ASN A 1 86 ? 0.267 15.741 4.389 1.00 90.06 86 ASN A CA 1
ATOM 686 C C . ASN A 1 86 ? -0.851 15.979 5.427 1.00 90.06 86 ASN A C 1
ATOM 688 O O . ASN A 1 86 ? -1.950 16.435 5.097 1.00 90.06 86 ASN A O 1
ATOM 692 N N . GLY A 1 87 ? -0.567 15.658 6.692 1.00 86.94 87 GLY A N 1
ATOM 693 C CA . GLY A 1 87 ? -1.477 15.833 7.827 1.00 86.94 87 GLY A CA 1
ATOM 694 C C . GLY A 1 87 ? -2.487 14.698 8.014 1.00 86.94 87 GLY A C 1
ATOM 695 O O . GLY A 1 87 ? -3.284 14.727 8.958 1.00 86.94 87 GLY A O 1
ATOM 696 N N . LYS A 1 88 ? -2.472 13.680 7.148 1.00 87.31 88 LYS A N 1
ATOM 697 C CA . LYS A 1 88 ? -3.362 12.516 7.236 1.00 87.31 88 LYS A CA 1
ATOM 698 C C . LYS A 1 88 ? -2.826 11.449 8.188 1.00 87.31 88 LYS A C 1
ATOM 700 O O . LYS A 1 88 ? -3.557 10.517 8.503 1.00 87.31 88 LYS A O 1
ATOM 705 N N . GLU A 1 89 ? -1.579 11.546 8.652 1.00 82.50 89 GLU A N 1
ATOM 706 C CA . GLU A 1 89 ? -0.907 10.517 9.460 1.00 82.50 89 GLU A CA 1
ATOM 707 C C . GLU A 1 89 ? -1.667 10.206 10.753 1.00 82.50 89 GLU A C 1
ATOM 709 O O . GLU A 1 89 ? -1.754 9.054 11.171 1.00 82.50 89 GLU A O 1
ATOM 714 N N . SER A 1 90 ? -2.309 11.225 11.330 1.00 83.06 90 SER A N 1
ATOM 715 C CA . SER A 1 90 ? -3.175 11.100 12.510 1.00 83.06 90 SER A CA 1
ATOM 716 C C . SER A 1 90 ? -4.378 10.165 12.318 1.00 83.06 90 SER A C 1
ATOM 718 O O . SER A 1 90 ? -4.946 9.690 13.302 1.00 83.06 90 SER A O 1
ATOM 720 N N . LEU A 1 91 ? -4.761 9.870 11.070 1.00 83.69 91 LEU A N 1
ATOM 721 C CA . LEU A 1 91 ? -5.845 8.943 10.747 1.00 83.69 91 LEU A CA 1
ATOM 722 C C . LEU A 1 91 ? -5.448 7.476 10.929 1.00 83.69 91 LEU A C 1
ATOM 724 O O . LEU A 1 91 ? -6.342 6.635 10.934 1.00 83.69 91 LEU A O 1
ATOM 728 N N . PHE A 1 92 ? -4.151 7.171 11.061 1.00 80.81 92 PHE A N 1
ATOM 729 C CA . PHE A 1 92 ? -3.627 5.811 11.153 1.00 80.81 92 PHE A CA 1
ATOM 730 C C . PHE A 1 92 ? -3.056 5.555 12.539 1.00 80.81 92 PHE A C 1
ATOM 732 O O . PHE A 1 92 ? -1.902 5.855 12.847 1.00 80.81 92 PHE A O 1
ATOM 739 N N . LYS A 1 93 ? -3.856 4.906 13.382 1.00 80.69 93 LYS A N 1
ATOM 740 C CA . LYS A 1 93 ? -3.472 4.604 14.771 1.00 80.69 93 LYS A CA 1
ATOM 741 C C . LYS A 1 93 ? -2.372 3.541 14.890 1.00 80.69 93 LYS A C 1
ATOM 743 O O . LYS A 1 93 ? -1.842 3.316 15.976 1.00 80.69 93 LYS A O 1
ATOM 748 N N . CYS A 1 94 ? -2.048 2.859 13.792 1.00 75.62 94 CYS A N 1
ATOM 749 C CA . CYS A 1 94 ? -0.975 1.872 13.725 1.00 75.62 94 CYS A CA 1
ATOM 750 C C . CYS A 1 94 ? 0.419 2.486 13.523 1.00 75.62 94 CYS A C 1
ATOM 752 O O . CYS A 1 94 ? 1.418 1.809 13.775 1.00 75.62 94 CYS A O 1
ATOM 754 N N . LEU A 1 95 ? 0.518 3.756 13.124 1.00 75.38 95 LEU A N 1
ATOM 755 C CA . LEU A 1 95 ? 1.806 4.411 12.913 1.00 75.38 95 LEU A CA 1
ATOM 756 C C . LEU A 1 95 ? 2.498 4.761 14.246 1.00 75.38 95 LEU A C 1
ATOM 758 O O . LEU A 1 95 ? 1.854 4.857 15.297 1.00 75.38 95 LEU A O 1
ATOM 762 N N . PRO A 1 96 ? 3.836 4.872 14.280 1.00 72.25 96 PRO A N 1
ATOM 763 C CA . PRO A 1 96 ? 4.534 5.545 15.374 1.00 72.25 96 PRO A CA 1
ATOM 764 C C . PRO A 1 96 ? 4.172 7.038 15.417 1.00 72.25 96 PRO A C 1
ATOM 766 O O . PRO A 1 96 ? 3.832 7.632 14.399 1.00 72.25 96 PRO A O 1
ATOM 769 N N . GLU A 1 97 ? 4.260 7.652 16.602 1.00 70.00 97 GLU A N 1
ATOM 770 C CA . GLU A 1 97 ? 3.874 9.061 16.808 1.00 70.00 97 GLU A CA 1
ATOM 771 C C . GLU A 1 97 ? 4.741 10.056 16.019 1.00 70.00 97 GLU A C 1
ATOM 773 O O . GLU A 1 97 ? 4.332 11.194 15.795 1.00 70.00 97 GLU A O 1
ATOM 778 N N . LYS A 1 98 ? 5.957 9.656 15.626 1.00 73.31 98 LYS A N 1
ATOM 779 C CA . LYS A 1 98 ? 6.914 10.489 14.890 1.00 73.31 98 LYS A CA 1
ATOM 780 C C . LYS A 1 98 ? 7.664 9.655 13.856 1.00 73.31 98 LYS A C 1
ATOM 782 O O . LYS A 1 98 ? 7.844 8.456 14.037 1.00 73.31 98 LYS A O 1
ATOM 787 N N . GLY A 1 99 ? 8.155 10.321 12.811 1.00 71.19 99 GLY A N 1
ATOM 788 C CA . GLY A 1 99 ? 9.112 9.748 11.855 1.00 71.19 99 GLY A CA 1
ATOM 789 C C . GLY A 1 99 ? 8.502 9.091 10.616 1.00 71.19 99 GLY A C 1
ATOM 790 O O . GLY A 1 99 ? 9.247 8.718 9.713 1.00 71.19 99 GLY A O 1
ATOM 791 N N . VAL A 1 100 ? 7.174 8.996 10.525 1.00 74.69 100 VAL A N 1
ATOM 792 C CA . VAL A 1 100 ? 6.498 8.571 9.294 1.00 74.69 100 VAL A CA 1
ATOM 793 C C . VAL A 1 100 ? 6.040 9.801 8.533 1.00 74.69 100 VAL A C 1
ATOM 795 O O . VAL A 1 100 ? 5.294 10.618 9.059 1.00 74.69 100 VAL A O 1
ATOM 798 N N . VAL A 1 101 ? 6.506 9.913 7.293 1.00 80.06 101 VAL A N 1
ATOM 799 C CA . VAL A 1 101 ? 6.052 10.913 6.330 1.00 80.06 101 VAL A CA 1
ATOM 800 C C . VAL A 1 101 ? 5.504 10.134 5.151 1.00 80.06 101 VAL A C 1
ATOM 802 O O . VAL A 1 101 ? 6.263 9.461 4.457 1.00 80.06 101 VAL A O 1
ATOM 805 N N . ALA A 1 102 ? 4.189 10.159 4.970 1.00 83.81 102 ALA A N 1
ATOM 806 C CA . ALA A 1 102 ? 3.555 9.494 3.843 1.00 83.81 102 ALA A CA 1
ATOM 807 C C . ALA A 1 102 ? 3.585 10.405 2.607 1.00 83.81 102 ALA A C 1
ATOM 809 O O . ALA A 1 102 ? 3.520 11.626 2.711 1.00 83.81 102 ALA A O 1
ATOM 810 N N . GLU A 1 103 ? 3.686 9.812 1.420 1.00 87.00 103 GLU A N 1
ATOM 811 C CA . GLU A 1 103 ? 3.699 10.566 0.162 1.00 87.00 103 GLU A CA 1
ATOM 812 C C . GLU A 1 103 ? 2.306 10.689 -0.461 1.00 87.00 103 GLU A C 1
ATOM 814 O O . GLU A 1 103 ? 1.985 11.691 -1.097 1.00 87.00 103 GLU A O 1
ATOM 819 N N . ARG A 1 104 ? 1.491 9.636 -0.337 1.00 89.38 104 ARG A N 1
ATOM 820 C CA . ARG A 1 104 ? 0.153 9.558 -0.934 1.00 89.38 104 ARG A CA 1
ATOM 821 C C . ARG A 1 104 ? -0.817 8.848 -0.020 1.00 89.38 104 ARG A C 1
ATOM 823 O O . ARG A 1 104 ? -0.431 7.910 0.675 1.00 89.38 104 ARG A O 1
ATOM 830 N N . TYR A 1 105 ? -2.067 9.289 -0.082 1.00 90.12 105 TYR A N 1
ATOM 831 C CA . TYR A 1 105 ? -3.182 8.768 0.691 1.00 90.12 105 TYR A CA 1
ATOM 832 C C . TYR A 1 105 ? -4.313 8.291 -0.220 1.00 90.12 105 TYR A C 1
ATOM 834 O O . TYR A 1 105 ? -4.697 8.993 -1.157 1.00 90.12 105 TYR A O 1
ATOM 842 N N . TRP A 1 106 ? -4.888 7.133 0.098 1.00 87.81 106 TRP A N 1
ATOM 843 C CA . TRP A 1 106 ? -6.159 6.677 -0.463 1.00 87.81 106 TRP A CA 1
ATOM 844 C C . TRP A 1 106 ? -7.088 6.232 0.658 1.00 87.81 106 TRP A C 1
ATOM 846 O O . TRP A 1 106 ? -6.645 5.751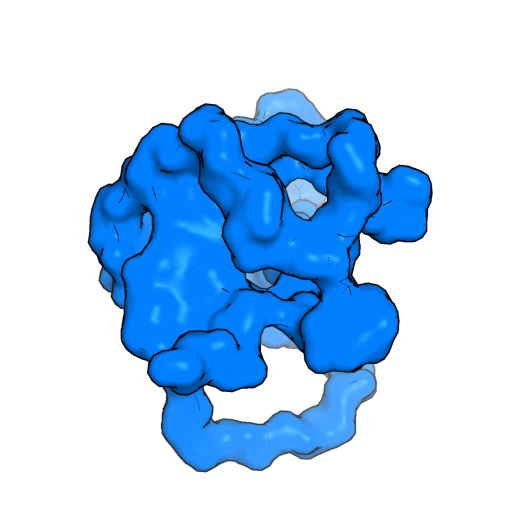 1.699 1.00 87.81 106 TRP A O 1
ATOM 856 N N . GLU A 1 107 ? -8.385 6.355 0.420 1.00 85.00 107 GLU A N 1
ATOM 857 C CA . GLU A 1 107 ? -9.425 5.870 1.319 1.00 85.00 107 GLU A CA 1
ATOM 858 C C . GLU A 1 107 ? -10.622 5.418 0.496 1.00 85.00 107 GLU A C 1
ATOM 860 O O . GLU A 1 107 ? -10.986 6.061 -0.489 1.00 85.00 107 GLU A O 1
ATO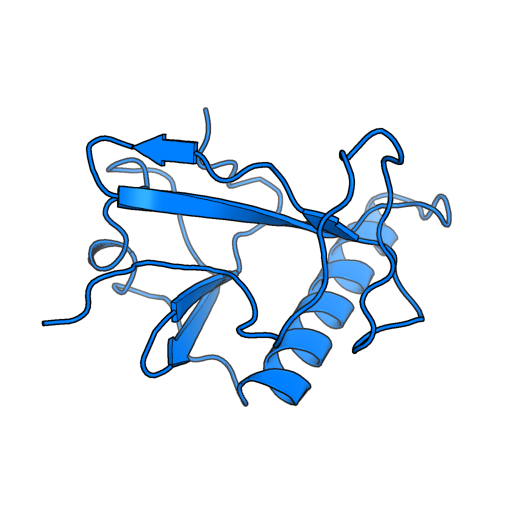M 865 N N . ASN A 1 108 ? -11.221 4.310 0.910 1.00 79.31 108 ASN A N 1
ATOM 866 C CA . ASN A 1 108 ? -12.539 3.883 0.469 1.00 79.31 108 ASN A CA 1
ATOM 867 C C . ASN A 1 108 ? -13.403 3.571 1.705 1.00 79.31 108 ASN A C 1
ATOM 869 O O . ASN A 1 108 ? -13.009 3.860 2.834 1.00 79.31 108 ASN A O 1
ATOM 873 N N . GLU A 1 109 ? -14.577 2.978 1.504 1.00 76.06 109 GLU A N 1
ATOM 874 C CA . GLU A 1 109 ? -15.534 2.711 2.585 1.00 76.06 109 GLU A CA 1
ATOM 875 C C . GLU A 1 109 ? -14.978 1.834 3.724 1.00 76.06 109 GLU A C 1
ATOM 877 O O . GLU A 1 109 ? -15.463 1.918 4.854 1.00 76.06 109 GLU A O 1
ATOM 882 N N . THR A 1 110 ? -13.958 1.012 3.456 1.00 74.19 110 THR A N 1
ATOM 883 C CA . THR A 1 110 ? -13.459 -0.008 4.392 1.00 74.19 110 THR A CA 1
ATOM 884 C C . THR A 1 110 ? -11.977 0.119 4.746 1.00 74.19 110 THR A C 1
ATOM 886 O O . THR A 1 110 ? -11.512 -0.585 5.642 1.00 74.19 110 THR A O 1
ATOM 889 N N . THR A 1 111 ? -11.217 0.935 4.012 1.00 75.31 111 THR A N 1
ATOM 890 C CA . THR A 1 111 ? -9.761 0.779 3.885 1.00 75.31 111 THR A CA 1
ATOM 891 C C . THR A 1 111 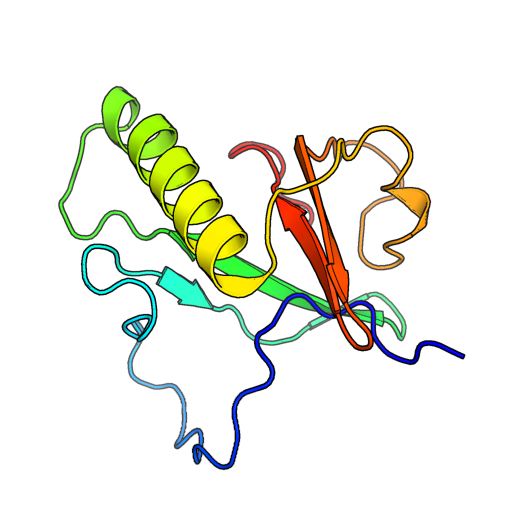? -9.097 2.149 3.705 1.00 75.31 111 THR A C 1
ATOM 893 O O . THR A 1 111 ? -9.470 2.908 2.811 1.00 75.31 111 THR A O 1
ATOM 896 N N . ARG A 1 112 ? -8.081 2.448 4.525 1.00 85.62 112 ARG A N 1
ATOM 897 C CA . ARG A 1 112 ? -7.193 3.616 4.417 1.00 85.62 112 ARG A CA 1
ATOM 898 C C . ARG A 1 112 ? -5.775 3.187 4.085 1.00 85.62 112 ARG A C 1
ATOM 900 O O . ARG A 1 112 ? -5.217 2.274 4.683 1.00 85.62 112 ARG A O 1
ATOM 907 N N . ILE A 1 113 ? -5.156 3.894 3.154 1.00 86.69 113 ILE A N 1
ATOM 908 C CA . ILE A 1 113 ? -3.906 3.474 2.537 1.00 86.69 113 ILE A CA 1
ATOM 909 C C . ILE A 1 113 ? -2.907 4.621 2.523 1.00 86.69 113 ILE A C 1
ATOM 911 O O . ILE A 1 113 ? -3.236 5.717 2.073 1.00 86.69 113 ILE A O 1
ATOM 915 N N . PHE A 1 114 ? -1.667 4.332 2.921 1.00 88.38 114 PHE A N 1
ATOM 916 C CA . PHE A 1 114 ? -0.525 5.195 2.653 1.00 88.38 114 PHE A CA 1
ATOM 917 C C . PHE A 1 114 ? 0.491 4.563 1.714 1.00 88.38 114 PHE A C 1
ATOM 919 O O . PHE A 1 114 ? 0.825 3.386 1.836 1.00 88.38 114 PHE A O 1
ATOM 926 N N . LEU A 1 115 ? 1.051 5.398 0.841 1.00 88.12 115 LEU A N 1
ATOM 927 C CA . LEU A 1 115 ? 2.351 5.145 0.237 1.00 88.12 115 LEU A CA 1
ATOM 928 C C . LEU A 1 115 ? 3.425 5.757 1.133 1.00 88.12 115 LEU A C 1
ATOM 930 O O . LEU A 1 115 ? 3.437 6.971 1.343 1.00 88.12 115 LEU A O 1
ATOM 934 N N . LEU A 1 116 ? 4.328 4.918 1.631 1.00 81.94 116 LEU A N 1
ATOM 935 C CA . LEU A 1 116 ? 5.477 5.346 2.419 1.00 81.94 116 LEU A CA 1
ATOM 936 C C . LEU A 1 116 ? 6.748 5.369 1.555 1.00 81.94 116 LEU A C 1
ATOM 938 O O . LEU A 1 116 ? 6.893 4.521 0.668 1.00 81.94 116 LEU A O 1
ATOM 942 N N . PRO A 1 117 ? 7.686 6.297 1.811 1.00 72.56 117 PRO A N 1
ATOM 943 C CA . PRO A 1 117 ? 8.998 6.258 1.190 1.00 72.56 117 PRO A CA 1
ATOM 944 C C . PRO A 1 117 ? 9.777 4.999 1.617 1.00 72.56 117 PRO A C 1
ATOM 946 O O . PRO A 1 117 ? 9.568 4.491 2.720 1.00 72.56 117 PRO A O 1
ATOM 949 N N . PRO A 1 118 ? 10.747 4.526 0.811 1.00 61.25 118 PRO A N 1
ATOM 950 C CA . PRO A 1 118 ? 11.497 3.290 1.077 1.00 61.25 118 PRO A CA 1
ATOM 951 C C . PRO A 1 118 ? 12.220 3.241 2.434 1.00 61.25 118 PRO A C 1
ATOM 953 O O . PRO A 1 118 ? 12.442 2.165 2.980 1.00 61.25 118 PRO A O 1
ATOM 956 N N . HIS A 1 119 ? 12.592 4.400 2.983 1.00 59.78 119 HIS A N 1
ATOM 957 C CA . HIS A 1 119 ? 13.306 4.513 4.261 1.00 59.78 119 HIS A CA 1
ATOM 958 C C . HIS A 1 119 ? 12.380 4.715 5.468 1.00 59.78 119 HIS A C 1
ATOM 960 O O . HIS A 1 119 ? 12.845 4.740 6.604 1.00 59.78 119 HIS A O 1
ATOM 966 N N . SER A 1 120 ? 11.075 4.842 5.241 1.00 55.81 120 SER A N 1
ATOM 967 C CA . SER A 1 120 ? 10.073 4.985 6.291 1.00 55.81 120 SER A CA 1
ATOM 968 C C . SER A 1 120 ? 9.546 3.606 6.659 1.00 55.81 120 SER A C 1
ATOM 970 O O . SER A 1 120 ? 8.439 3.239 6.277 1.00 55.81 120 SER A O 1
ATOM 972 N N . ASN A 1 121 ? 10.349 2.809 7.367 1.00 54.25 121 ASN A N 1
ATOM 973 C CA . ASN A 1 121 ? 9.854 1.567 7.951 1.00 54.25 121 ASN A CA 1
ATOM 974 C C . ASN A 1 121 ? 9.074 1.904 9.236 1.00 54.25 121 ASN A C 1
ATOM 976 O O . ASN A 1 121 ? 9.702 2.296 10.215 1.00 54.25 121 ASN A O 1
ATOM 980 N N . PRO A 1 122 ? 7.737 1.755 9.284 1.00 52.00 122 PRO A N 1
ATOM 981 C CA . PRO A 1 122 ? 6.956 2.093 10.475 1.00 52.00 122 PRO A CA 1
ATOM 982 C C . PRO A 1 122 ? 7.089 1.048 11.603 1.00 52.00 122 PRO A C 1
ATOM 984 O O . PRO A 1 122 ? 6.427 1.185 12.632 1.00 52.00 122 PRO A O 1
ATOM 987 N N . LEU A 1 123 ? 7.886 -0.010 11.395 1.00 49.50 123 LEU A N 1
ATOM 988 C CA . LEU A 1 123 ? 8.080 -1.139 12.316 1.00 49.50 123 LEU A CA 1
ATOM 989 C C . LEU A 1 123 ? 9.367 -1.062 13.150 1.00 49.50 123 LEU A C 1
ATOM 991 O O . LEU A 1 123 ? 9.657 -2.014 13.876 1.00 49.50 123 LEU A O 1
ATOM 995 N N . ILE A 1 124 ? 10.138 0.022 13.029 1.00 39.84 124 ILE A N 1
ATOM 996 C CA . ILE A 1 124 ? 11.340 0.289 13.833 1.00 39.84 124 ILE A CA 1
ATOM 997 C C . ILE A 1 124 ? 11.147 1.608 14.576 1.00 39.84 124 ILE A C 1
ATOM 999 O O . ILE A 1 124 ? 10.692 2.576 13.928 1.00 39.84 124 ILE A O 1
#

Sequence (124 aa):
LYDRDFLGLEWGTVILQKPTNLTAYCLLDRNYEYK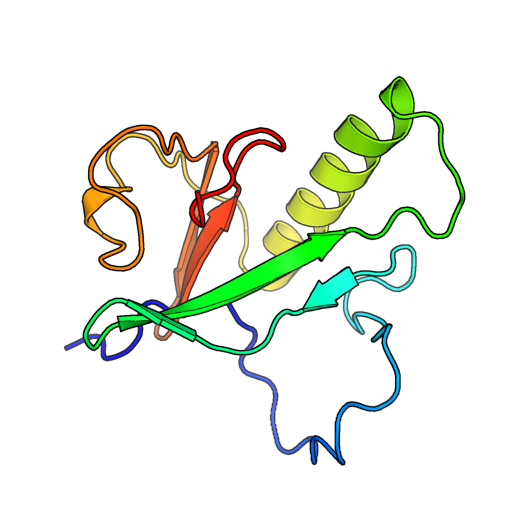LYDIVAKGYNPYSQFVPVNHKLLPDADFLPTTKKAVLTLMENSLGAGQDANGKESLFKCLPEKGVVAERYWENETTRIFLLPPHSNPLI